Protein AF-L1N148-F1 (afdb_monomer)

Radius of gyration: 23.85 Å; Cα contacts (8 Å, |Δi|>4): 190; chains: 1; bounding box: 54×48×72 Å

Organism: NCBI:txid1127699

pLDDT: mean 77.52, std 17.49, range [38.34, 97.75]

Structure (mmCIF, N/CA/C/O backbone):
data_AF-L1N148-F1
#
_entry.id   AF-L1N148-F1
#
loop_
_atom_site.group_PDB
_atom_site.id
_atom_site.type_symbol
_atom_site.label_atom_id
_atom_site.label_alt_id
_atom_site.label_comp_id
_atom_site.label_asym_id
_atom_site.label_entity_id
_atom_site.label_seq_id
_atom_site.pdbx_PDB_ins_code
_atom_site.Cartn_x
_atom_site.Cartn_y
_atom_site.Cartn_z
_atom_site.occupancy
_atom_site.B_iso_or_equiv
_atom_site.auth_seq_id
_atom_site.auth_comp_id
_atom_site.auth_asym_id
_atom_site.auth_atom_id
_atom_site.pdbx_PDB_model_num
ATOM 1 N N . MET A 1 1 ? -39.267 31.831 53.109 1.00 49.22 1 MET A N 1
ATOM 2 C CA . MET A 1 1 ? -38.620 30.509 52.915 1.00 49.22 1 MET A CA 1
ATOM 3 C C . MET A 1 1 ? -39.202 29.794 51.688 1.00 49.22 1 MET A C 1
ATOM 5 O O . MET A 1 1 ? -40.133 29.022 51.845 1.00 49.22 1 MET A O 1
ATOM 9 N N . LYS A 1 2 ? -38.727 30.066 50.460 1.00 51.59 2 LYS A N 1
ATOM 10 C CA . LYS A 1 2 ? -39.257 29.425 49.226 1.00 51.59 2 LYS A CA 1
ATOM 11 C C . LYS A 1 2 ? -38.223 29.267 48.087 1.00 51.59 2 LYS A C 1
ATOM 13 O O . LYS A 1 2 ? -38.599 29.163 46.934 1.00 51.59 2 LYS A O 1
ATOM 18 N N . GLN A 1 3 ? -36.923 29.211 48.394 1.00 52.62 3 GLN A N 1
ATOM 19 C CA . GLN A 1 3 ? -35.861 29.074 47.373 1.00 52.62 3 GLN A CA 1
ATOM 20 C C . GLN A 1 3 ? -35.010 27.797 47.489 1.00 52.62 3 GLN A C 1
ATOM 22 O O . GLN A 1 3 ? -34.058 27.627 46.743 1.00 52.62 3 GLN A O 1
ATOM 27 N N . LYS A 1 4 ? -35.348 26.864 48.390 1.00 52.19 4 LYS A N 1
ATOM 28 C CA . LYS A 1 4 ? -34.520 25.664 48.632 1.00 52.19 4 LYS A CA 1
ATOM 29 C C . LYS A 1 4 ? -34.970 24.395 47.894 1.00 52.19 4 LYS A C 1
ATOM 31 O O . LYS A 1 4 ? -34.278 23.392 47.967 1.00 52.19 4 LYS A O 1
ATOM 36 N N . ARG A 1 5 ? -36.112 24.411 47.190 1.00 54.69 5 ARG A N 1
ATOM 37 C CA . ARG A 1 5 ? -36.651 23.211 46.509 1.00 54.69 5 ARG A CA 1
ATOM 38 C C . ARG A 1 5 ? -36.221 23.057 45.049 1.00 54.69 5 ARG A C 1
ATOM 40 O O . ARG A 1 5 ? -36.287 21.949 44.538 1.00 54.69 5 ARG A O 1
ATOM 47 N N . LEU A 1 6 ? -35.760 24.125 44.393 1.00 53.38 6 LEU A N 1
ATOM 48 C CA . LEU A 1 6 ? -35.410 24.064 42.969 1.00 53.38 6 LEU A CA 1
ATOM 49 C C . LEU A 1 6 ? -34.036 23.418 42.716 1.00 53.38 6 LEU A C 1
ATOM 51 O O . LEU A 1 6 ? -33.826 22.817 41.671 1.00 53.38 6 LEU A O 1
ATOM 55 N N . LEU A 1 7 ? -33.115 23.501 43.684 1.00 52.53 7 LEU A N 1
ATOM 56 C CA . LEU A 1 7 ? -31.744 23.006 43.517 1.00 52.53 7 LEU A CA 1
ATOM 57 C C . LEU A 1 7 ? -31.640 21.469 43.533 1.00 52.53 7 LEU A C 1
ATOM 59 O O . LEU A 1 7 ? -30.667 20.920 43.034 1.00 52.53 7 LEU A O 1
ATOM 63 N N . LEU A 1 8 ? -32.636 20.771 44.094 1.00 53.72 8 LEU A N 1
ATOM 64 C CA . LEU A 1 8 ? -32.598 19.311 44.261 1.00 53.72 8 LEU A CA 1
ATOM 65 C C . LEU A 1 8 ? -33.040 18.533 43.007 1.00 53.72 8 LEU A C 1
ATOM 67 O O . LEU A 1 8 ? -32.783 17.339 42.910 1.00 53.72 8 LEU A O 1
ATOM 71 N N . LEU A 1 9 ? -33.690 19.198 42.046 1.00 54.59 9 LEU A N 1
ATOM 72 C CA . LEU A 1 9 ? -34.217 18.579 40.820 1.00 54.59 9 LEU A CA 1
ATOM 73 C C . LEU A 1 9 ? -33.212 18.544 39.658 1.00 54.59 9 LEU A C 1
ATOM 75 O O . LEU A 1 9 ? -33.472 17.891 38.654 1.00 54.59 9 LEU A O 1
ATOM 79 N N . LEU A 1 10 ? -32.061 19.210 39.792 1.00 54.84 10 LEU A N 1
ATOM 80 C CA . LEU A 1 10 ? -31.015 19.242 38.759 1.00 54.84 10 LEU A CA 1
ATOM 81 C C . LEU A 1 10 ? -29.956 18.141 38.930 1.00 54.84 10 LEU A C 1
ATOM 83 O O . LEU A 1 10 ? -29.206 17.860 37.999 1.00 54.84 10 LEU A O 1
ATOM 87 N N . LEU A 1 11 ? -29.914 17.483 40.093 1.00 54.97 11 LEU A N 1
ATOM 88 C CA . LEU A 1 11 ? -28.930 16.443 40.398 1.00 54.97 11 LEU A CA 1
ATOM 89 C C . LEU A 1 11 ? -29.060 15.152 39.553 1.00 54.97 11 LEU A C 1
ATOM 91 O O . LEU A 1 11 ? -28.022 14.611 39.176 1.00 54.97 11 LEU A O 1
ATOM 95 N N . PRO A 1 12 ? -30.262 14.648 39.188 1.00 56.06 12 PRO A N 1
ATOM 96 C CA . PRO A 1 12 ? -30.358 13.419 38.397 1.00 56.06 12 PRO A CA 1
ATOM 97 C C . PRO A 1 12 ? -30.080 13.635 36.901 1.00 56.06 12 PRO A C 1
ATOM 99 O O . PRO A 1 12 ? -29.850 12.663 36.187 1.00 56.06 12 PRO A O 1
ATOM 102 N N . LEU A 1 13 ? -30.057 14.883 36.413 1.00 55.78 13 LEU A N 1
ATOM 103 C CA . LEU A 1 13 ? -29.812 15.172 34.995 1.00 55.78 13 LEU A CA 1
ATOM 104 C C . LEU A 1 13 ? -28.322 15.066 34.622 1.00 55.78 13 LEU A C 1
ATOM 106 O O . LEU A 1 13 ? -27.992 14.749 33.484 1.00 55.78 13 LEU A O 1
ATOM 110 N N . PHE A 1 14 ? -27.418 15.270 35.587 1.00 53.72 14 PHE A N 1
ATOM 111 C CA . PHE A 1 14 ? -25.969 15.182 35.365 1.00 53.72 14 PHE A CA 1
ATOM 112 C C . PHE A 1 14 ? -25.445 13.740 35.269 1.00 53.72 14 PHE A C 1
ATOM 114 O O . PHE A 1 14 ? -24.383 13.510 34.697 1.00 53.72 14 PHE A O 1
ATOM 121 N N . LEU A 1 15 ? -26.197 12.757 35.777 1.00 55.44 15 LEU A N 1
ATOM 122 C CA . LEU A 1 15 ? -25.816 11.340 35.724 1.00 55.44 15 LEU A CA 1
ATOM 123 C C . LEU A 1 15 ? -26.075 10.691 34.354 1.00 55.44 15 LEU A C 1
ATOM 125 O O . LEU A 1 15 ? -25.542 9.619 34.083 1.00 55.44 15 LEU A O 1
ATOM 129 N N . LEU A 1 16 ? -26.837 11.342 33.468 1.00 54.16 16 LEU A N 1
ATOM 130 C CA . LEU A 1 16 ? -27.127 10.825 32.124 1.00 54.16 16 LEU A CA 1
ATOM 131 C C . LEU A 1 16 ? -25.980 11.032 31.120 1.00 54.16 16 LEU A C 1
ATOM 133 O O . LEU A 1 16 ? -26.004 10.437 30.047 1.00 54.16 16 LEU A O 1
ATOM 137 N N . PHE A 1 17 ? -24.952 11.813 31.466 1.00 54.75 17 PHE A N 1
ATOM 138 C CA . PHE A 1 17 ? -23.815 12.091 30.577 1.00 54.75 17 PHE A CA 1
ATOM 139 C C . PHE A 1 17 ? -22.585 11.201 30.824 1.00 54.75 17 PHE A C 1
ATOM 141 O O . PHE A 1 17 ? -21.589 11.333 30.121 1.00 54.75 17 PHE A O 1
ATOM 148 N N . VAL A 1 18 ? -22.636 10.255 31.772 1.00 53.66 18 VAL A N 1
ATOM 149 C CA . VAL A 1 18 ? -21.488 9.384 32.122 1.00 53.66 18 VAL A CA 1
ATOM 150 C C . VAL A 1 18 ? -21.514 8.046 31.363 1.00 53.66 18 VAL A C 1
ATOM 152 O O . VAL A 1 18 ? -21.143 7.005 31.896 1.00 53.66 18 VAL A O 1
ATOM 155 N N . SER A 1 19 ? -21.985 8.035 30.114 1.00 53.97 19 SER A N 1
ATOM 156 C CA . SER A 1 19 ? -21.994 6.812 29.291 1.00 53.97 19 SER A CA 1
ATOM 157 C C . SER A 1 19 ? -21.560 7.006 27.841 1.00 53.97 19 SER A C 1
ATOM 159 O O . SER A 1 19 ? -21.807 6.142 27.002 1.00 53.97 19 SER A O 1
ATOM 161 N N . THR A 1 20 ? -20.814 8.068 27.529 1.00 53.59 20 THR A N 1
ATOM 162 C CA . THR A 1 20 ? -19.929 7.995 26.363 1.00 53.59 20 THR A CA 1
ATOM 163 C C . THR A 1 20 ? -18.760 7.109 26.767 1.00 53.59 20 THR A C 1
ATOM 165 O O . THR A 1 20 ? -17.774 7.574 27.344 1.00 53.59 20 THR A O 1
ATOM 168 N N . GLY A 1 21 ? -18.920 5.799 26.556 1.00 48.06 21 GLY A N 1
ATOM 169 C CA . GLY A 1 21 ? -17.809 4.864 26.604 1.00 48.06 21 GLY A CA 1
ATOM 170 C C . GLY A 1 21 ? -16.671 5.478 25.805 1.00 48.06 21 GLY A C 1
ATOM 171 O O . GLY A 1 21 ? -16.887 5.933 24.685 1.00 48.06 21 GLY A O 1
ATOM 172 N N . CYS A 1 22 ? -15.502 5.581 26.434 1.00 51.38 22 CYS A N 1
ATOM 173 C CA . CYS A 1 22 ? -14.282 6.001 25.775 1.00 51.38 22 CYS A CA 1
ATOM 174 C C . CYS A 1 22 ? -14.056 4.996 24.648 1.00 51.38 22 CYS A C 1
ATOM 176 O O . CYS A 1 22 ? -13.565 3.886 24.874 1.00 51.38 22 CYS A O 1
ATOM 178 N N . GLU A 1 23 ? -14.543 5.330 23.458 1.00 54.81 23 GLU A N 1
ATOM 179 C CA . GLU A 1 23 ? -14.206 4.622 22.251 1.00 54.81 23 GLU A CA 1
ATOM 180 C C . GLU A 1 23 ? -12.723 4.890 22.105 1.00 54.81 23 GLU A C 1
ATOM 182 O O . GLU A 1 23 ? -12.321 5.985 21.734 1.00 54.81 23 GLU A O 1
ATOM 187 N N . LYS A 1 24 ? -11.906 3.942 22.580 1.00 52.91 24 LYS A N 1
ATOM 188 C CA . LYS A 1 24 ? -10.460 4.034 22.446 1.00 52.91 24 LYS A CA 1
ATOM 189 C C . LYS A 1 24 ? -10.218 4.237 20.963 1.00 52.91 24 LYS A C 1
ATOM 191 O O . LYS A 1 24 ? -10.457 3.320 20.173 1.00 52.91 24 LYS A O 1
ATOM 196 N N . ASP A 1 25 ? -9.840 5.456 20.603 1.00 53.53 25 ASP A N 1
ATOM 197 C CA . ASP A 1 25 ? -9.369 5.791 19.278 1.00 53.53 25 ASP A CA 1
ATOM 198 C C . ASP A 1 25 ? -8.185 4.869 19.035 1.00 53.53 25 ASP A C 1
ATOM 200 O O . ASP A 1 25 ? -7.106 5.044 19.598 1.00 53.53 25 ASP A O 1
ATOM 204 N N . VAL A 1 26 ? -8.436 3.788 18.297 1.00 54.28 26 VAL A N 1
ATOM 205 C CA . VAL A 1 26 ? -7.399 2.840 17.919 1.00 54.28 26 VAL A CA 1
ATOM 206 C C . VAL A 1 26 ? -6.449 3.648 17.066 1.00 54.28 26 VAL A C 1
ATOM 208 O O . VAL A 1 26 ? -6.801 4.053 15.955 1.00 54.28 26 VAL A O 1
ATOM 211 N N . HIS A 1 27 ? -5.274 3.944 17.613 1.00 58.28 27 HIS A N 1
ATOM 212 C CA . HIS A 1 27 ? -4.272 4.662 16.857 1.00 58.28 27 HIS A CA 1
ATOM 213 C C . HIS A 1 27 ? -3.998 3.872 15.568 1.00 58.28 27 HIS A C 1
ATOM 215 O O . HIS A 1 27 ? -3.860 2.647 15.626 1.00 58.28 27 HIS A O 1
ATOM 221 N N . PRO A 1 28 ? -3.895 4.530 14.399 1.00 57.31 28 PRO A N 1
ATOM 222 C CA . PRO A 1 28 ? -3.624 3.855 13.124 1.00 57.31 28 PRO A CA 1
ATOM 223 C C . PRO A 1 28 ? -2.405 2.918 13.180 1.00 57.31 28 PRO A C 1
ATOM 225 O O . PRO A 1 28 ? -2.344 1.911 12.478 1.00 57.31 28 PRO A O 1
ATOM 228 N N . THR A 1 29 ? -1.466 3.211 14.083 1.00 62.09 29 THR A N 1
ATOM 229 C CA . THR A 1 29 ? -0.257 2.434 14.367 1.00 62.09 29 THR A CA 1
ATOM 230 C C . THR A 1 29 ? -0.498 1.086 15.058 1.00 62.09 29 THR A C 1
ATOM 232 O O . THR A 1 29 ? 0.429 0.275 15.090 1.00 62.09 29 THR A O 1
ATOM 235 N N . GLU A 1 30 ? -1.693 0.809 15.583 1.00 76.81 30 GLU A N 1
ATOM 236 C CA . GLU A 1 30 ? -2.067 -0.482 16.185 1.00 76.81 30 GLU A CA 1
ATOM 237 C C . GLU A 1 30 ? -2.700 -1.456 15.178 1.00 76.81 30 GLU A C 1
ATOM 239 O O . GLU A 1 30 ? -2.857 -2.638 15.483 1.00 76.81 30 GLU A O 1
ATOM 244 N N . ILE A 1 31 ? -3.048 -0.994 13.971 1.00 87.75 31 ILE A N 1
ATOM 245 C CA . ILE A 1 31 ? -3.697 -1.830 12.957 1.00 87.75 31 ILE A CA 1
ATOM 246 C C . ILE A 1 31 ? -2.638 -2.578 12.143 1.00 87.75 31 ILE A C 1
ATOM 248 O O . ILE A 1 31 ? -1.759 -1.980 11.517 1.00 87.75 31 ILE A O 1
ATOM 252 N N . HIS A 1 32 ? -2.756 -3.903 12.116 1.00 93.19 32 HIS A N 1
ATOM 253 C CA . HIS A 1 32 ? -1.921 -4.790 11.316 1.00 93.19 32 HIS A CA 1
ATOM 254 C C . HIS A 1 32 ? -2.658 -5.183 10.045 1.00 93.19 32 HIS A C 1
ATOM 256 O O . HIS A 1 32 ? -3.811 -5.615 10.091 1.00 93.19 32 HIS A O 1
ATOM 262 N N . TYR A 1 3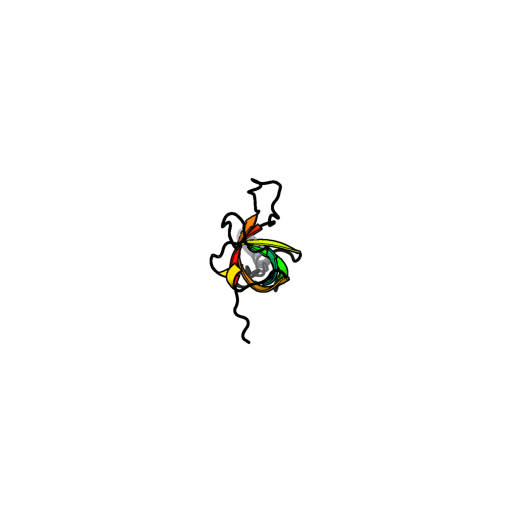3 ? -1.961 -5.076 8.923 1.00 95.12 33 TYR A N 1
ATOM 263 C CA . TYR A 1 33 ? -2.466 -5.438 7.611 1.00 95.12 33 TYR A CA 1
ATOM 264 C C . TYR A 1 33 ? -1.688 -6.621 7.052 1.00 95.12 33 TYR A C 1
ATOM 266 O O . TYR A 1 33 ? -0.489 -6.781 7.295 1.00 95.12 33 TYR A O 1
ATOM 274 N N . THR A 1 34 ? -2.389 -7.426 6.264 1.00 97.06 34 THR A N 1
ATOM 275 C CA . THR A 1 34 ? -1.794 -8.388 5.340 1.00 97.06 34 THR A CA 1
ATOM 276 C C . THR A 1 34 ? -2.154 -7.950 3.933 1.00 97.06 34 THR A C 1
ATOM 278 O O . THR A 1 34 ? -3.303 -7.594 3.662 1.00 97.06 34 THR A O 1
ATOM 281 N N . GLY A 1 35 ? -1.196 -7.970 3.019 1.00 97.00 35 GLY A N 1
ATOM 282 C CA . GLY A 1 35 ? -1.434 -7.553 1.645 1.00 97.00 35 GLY A CA 1
ATOM 283 C C . GLY A 1 35 ? -0.620 -8.336 0.643 1.00 97.00 35 GLY A C 1
ATOM 284 O O . GLY A 1 35 ? 0.361 -8.991 0.993 1.00 97.00 35 GLY A O 1
ATOM 285 N N . LYS A 1 36 ? -1.056 -8.253 -0.609 1.00 97.38 36 LYS A N 1
ATOM 286 C CA . LYS A 1 36 ? -0.449 -8.924 -1.751 1.00 97.38 36 LYS A CA 1
ATOM 287 C C . LYS A 1 36 ? 0.140 -7.888 -2.697 1.00 97.38 36 LYS A C 1
ATOM 289 O O . LYS A 1 36 ? -0.539 -6.940 -3.081 1.00 97.38 36 LYS A O 1
ATOM 294 N N . ILE A 1 37 ? 1.396 -8.075 -3.091 1.00 95.25 37 ILE A N 1
ATOM 295 C CA . ILE A 1 37 ? 2.059 -7.189 -4.056 1.00 95.25 37 ILE A CA 1
ATOM 296 C C . ILE A 1 37 ? 1.390 -7.352 -5.421 1.00 95.25 37 ILE A C 1
ATOM 298 O O . ILE A 1 37 ? 1.426 -8.444 -5.992 1.00 95.25 37 ILE A O 1
ATOM 302 N N . LEU A 1 38 ? 0.834 -6.271 -5.960 1.00 93.50 38 LEU A N 1
ATOM 303 C CA . LEU A 1 38 ? 0.283 -6.227 -7.315 1.00 93.50 38 LEU A CA 1
ATOM 304 C C . LEU A 1 38 ? 1.290 -5.668 -8.318 1.00 93.50 38 LEU A C 1
ATOM 306 O O . LEU A 1 38 ? 1.385 -6.161 -9.440 1.00 93.50 38 LEU A O 1
ATOM 310 N N . TYR A 1 39 ? 2.075 -4.674 -7.904 1.00 91.00 39 TYR A N 1
ATOM 311 C CA . TYR A 1 39 ? 3.041 -4.009 -8.770 1.00 91.00 39 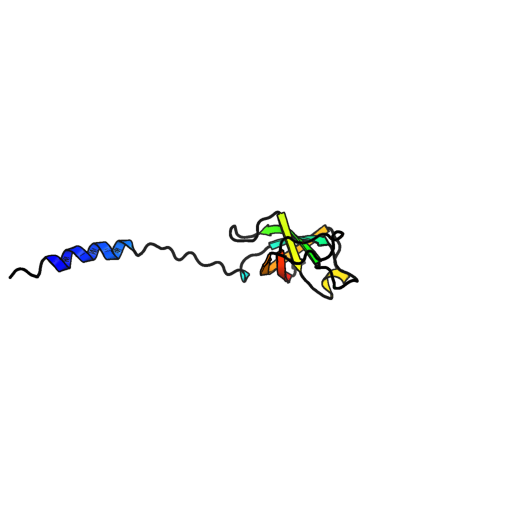TYR A CA 1
ATOM 312 C C . TYR A 1 39 ? 4.288 -3.584 -7.992 1.00 91.00 39 TYR A C 1
ATOM 314 O O . TYR A 1 39 ? 4.204 -3.197 -6.825 1.00 91.00 39 TYR A O 1
ATOM 322 N N . LEU A 1 40 ? 5.444 -3.647 -8.654 1.00 89.88 40 LEU A N 1
ATOM 323 C CA . LEU A 1 40 ? 6.732 -3.208 -8.123 1.00 89.88 40 LEU A CA 1
ATOM 324 C C . LEU A 1 40 ? 7.351 -2.193 -9.077 1.00 89.88 40 LEU A C 1
ATOM 326 O O . LEU A 1 40 ? 7.644 -2.540 -10.225 1.00 89.88 40 LEU A O 1
ATOM 330 N N . ASP A 1 41 ? 7.607 -0.979 -8.596 1.00 85.38 41 ASP A N 1
ATOM 331 C CA . ASP A 1 41 ? 8.405 -0.023 -9.357 1.00 85.38 41 ASP A CA 1
ATOM 332 C C . ASP A 1 41 ? 9.889 -0.335 -9.157 1.00 85.38 41 ASP A C 1
ATOM 334 O O . ASP A 1 41 ? 10.475 -0.028 -8.123 1.00 85.38 41 ASP A O 1
ATOM 338 N N . ARG A 1 42 ? 10.490 -1.001 -10.145 1.00 75.81 42 ARG A N 1
ATOM 339 C CA . ARG A 1 42 ? 11.907 -1.400 -10.114 1.00 75.81 42 ARG A CA 1
ATOM 340 C C . ARG A 1 42 ? 12.846 -0.404 -10.785 1.00 75.81 42 ARG A C 1
ATOM 342 O O . ARG A 1 42 ? 14.055 -0.569 -10.665 1.00 75.81 42 ARG A O 1
ATOM 349 N N . LYS A 1 43 ? 12.333 0.504 -11.619 1.00 64.38 43 LYS A N 1
ATOM 350 C CA . LYS A 1 43 ? 13.175 1.197 -12.614 1.00 64.38 43 LYS A CA 1
ATOM 351 C C . LYS A 1 43 ? 12.775 2.631 -12.907 1.00 64.38 43 LYS A C 1
ATOM 353 O O . LYS A 1 43 ? 13.604 3.360 -13.440 1.00 64.38 43 LYS A O 1
ATOM 358 N N . ASP A 1 44 ? 11.545 3.031 -12.607 1.00 61.38 44 ASP A N 1
ATOM 359 C CA . ASP A 1 44 ? 11.050 4.322 -13.065 1.00 61.38 44 ASP A CA 1
ATOM 360 C C . ASP A 1 44 ? 11.023 5.380 -11.966 1.00 61.38 44 ASP A C 1
ATOM 362 O O . ASP A 1 44 ? 11.016 6.557 -12.315 1.00 61.38 44 ASP A O 1
ATOM 366 N N . PHE A 1 45 ? 10.977 4.999 -10.679 1.00 62.03 45 PHE A N 1
ATOM 367 C CA . PHE A 1 45 ? 10.742 5.879 -9.512 1.00 62.03 45 PHE A CA 1
ATOM 368 C C . PHE A 1 45 ? 9.567 6.862 -9.680 1.00 62.03 45 PHE A C 1
ATOM 370 O O . PHE A 1 45 ? 9.401 7.808 -8.912 1.00 62.03 45 PHE A O 1
ATOM 377 N N . AR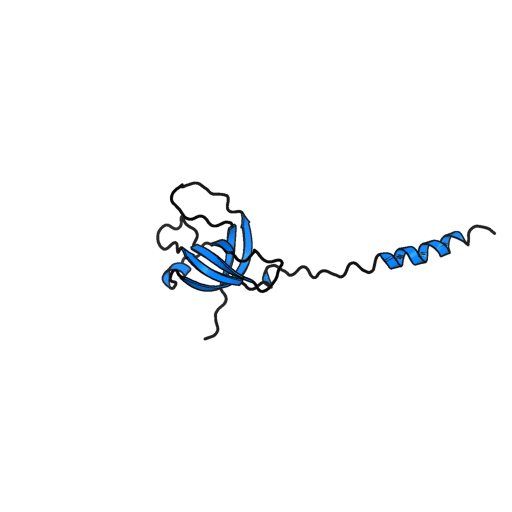G A 1 46 ? 8.757 6.643 -10.714 1.00 61.88 46 ARG A N 1
ATOM 378 C CA . ARG A 1 46 ? 7.596 7.431 -11.122 1.00 61.88 46 ARG A CA 1
ATOM 379 C C . ARG A 1 46 ? 6.314 6.685 -10.782 1.00 61.88 46 ARG A C 1
ATOM 381 O O . ARG A 1 46 ? 5.235 7.241 -10.956 1.00 61.88 46 ARG A O 1
ATOM 388 N N . CYS A 1 47 ? 6.421 5.427 -10.359 1.00 66.25 47 CYS A N 1
ATOM 389 C CA . CYS A 1 47 ? 5.303 4.580 -9.998 1.00 66.25 47 CYS A CA 1
ATOM 390 C C . CYS A 1 47 ? 5.413 4.215 -8.516 1.00 66.25 47 CYS A C 1
ATOM 392 O O . CYS A 1 47 ? 6.489 3.994 -7.968 1.00 66.25 47 CYS A O 1
ATOM 394 N N . HIS A 1 48 ? 4.271 4.128 -7.851 1.00 83.19 48 HIS A N 1
ATOM 395 C CA . HIS A 1 48 ? 4.224 3.543 -6.523 1.00 83.19 48 HIS A CA 1
ATOM 396 C C . HIS A 1 48 ? 4.395 2.023 -6.640 1.00 83.19 48 HIS A C 1
ATOM 398 O O . HIS A 1 48 ? 3.915 1.418 -7.600 1.00 83.19 48 HIS A O 1
ATOM 404 N N . ASN A 1 49 ? 5.020 1.382 -5.653 1.00 90.69 49 ASN A N 1
ATOM 405 C CA . ASN A 1 49 ? 4.773 -0.039 -5.420 1.00 90.69 49 ASN A CA 1
ATOM 406 C C . ASN A 1 49 ? 3.312 -0.180 -4.984 1.00 90.69 49 ASN A C 1
ATOM 408 O O . ASN A 1 49 ? 2.865 0.605 -4.148 1.00 90.69 49 ASN A O 1
ATOM 412 N N . ILE A 1 50 ? 2.577 -1.150 -5.529 1.00 93.50 50 ILE A N 1
ATOM 413 C CA . ILE A 1 50 ? 1.140 -1.297 -5.259 1.00 93.50 50 ILE A CA 1
ATOM 414 C C . ILE A 1 50 ? 0.882 -2.604 -4.532 1.00 93.50 50 ILE A C 1
ATOM 416 O O . ILE A 1 50 ? 1.318 -3.674 -4.971 1.00 93.50 50 ILE A O 1
ATOM 420 N N . ILE A 1 51 ? 0.141 -2.505 -3.433 1.00 95.69 51 ILE A N 1
ATOM 421 C CA . ILE A 1 51 ? -0.317 -3.633 -2.627 1.00 95.69 51 ILE A CA 1
ATOM 422 C C . ILE A 1 51 ? -1.841 -3.606 -2.586 1.00 95.69 51 ILE A C 1
ATOM 424 O O . ILE A 1 51 ? -2.434 -2.552 -2.379 1.00 95.69 51 ILE A O 1
ATOM 428 N N . GLU A 1 52 ? -2.463 -4.770 -2.721 1.00 97.12 52 GLU A N 1
ATOM 429 C CA . GLU A 1 52 ? -3.861 -4.988 -2.351 1.00 97.12 52 GLU A CA 1
ATOM 430 C C . GLU A 1 52 ? -3.943 -5.438 -0.894 1.00 97.12 52 GLU A C 1
ATOM 432 O O . GLU A 1 52 ? -3.244 -6.372 -0.483 1.00 97.12 52 GLU A O 1
ATOM 437 N N . ILE A 1 53 ? -4.802 -4.796 -0.107 1.00 97.44 53 ILE A N 1
ATOM 438 C CA . ILE A 1 53 ? -5.090 -5.216 1.262 1.00 97.44 53 ILE A CA 1
ATOM 439 C C . ILE A 1 53 ? -5.924 -6.497 1.207 1.00 97.44 53 ILE A C 1
ATOM 441 O O . ILE A 1 53 ? -7.046 -6.501 0.717 1.00 97.44 53 ILE A O 1
ATOM 445 N N . THR A 1 54 ? -5.392 -7.581 1.766 1.00 97.75 54 THR A N 1
ATOM 446 C CA . THR A 1 54 ? -6.055 -8.900 1.816 1.00 97.75 54 THR A CA 1
ATOM 447 C C . THR A 1 54 ? -6.570 -9.251 3.211 1.00 97.75 54 THR A C 1
ATOM 449 O O . THR A 1 54 ? -7.391 -10.151 3.362 1.00 97.75 54 THR A O 1
ATOM 452 N N . GLY A 1 55 ? -6.130 -8.523 4.240 1.00 96.31 55 GLY A N 1
ATOM 453 C CA . GLY A 1 55 ? -6.622 -8.666 5.605 1.00 96.31 55 GLY A CA 1
ATOM 454 C C . GLY A 1 55 ? -6.227 -7.483 6.481 1.00 96.31 55 GLY A C 1
ATOM 455 O O . GLY A 1 55 ? -5.194 -6.852 6.253 1.00 96.31 55 GLY A O 1
ATOM 456 N N . ALA A 1 56 ? -7.036 -7.208 7.501 1.00 94.31 56 ALA A N 1
ATOM 457 C CA . ALA A 1 56 ? -6.781 -6.183 8.506 1.00 94.31 56 ALA A CA 1
ATOM 458 C C . ALA A 1 56 ? -7.250 -6.661 9.887 1.00 94.31 56 ALA A C 1
ATOM 460 O O . ALA A 1 56 ? -8.261 -7.355 9.998 1.00 94.31 56 ALA A O 1
ATOM 461 N N . SER A 1 57 ? -6.527 -6.289 10.945 1.00 91.00 57 SER A N 1
ATOM 462 C CA . SER A 1 57 ? -6.844 -6.707 12.320 1.00 91.00 57 SER A CA 1
ATOM 463 C C . SER A 1 57 ? -8.021 -5.953 12.95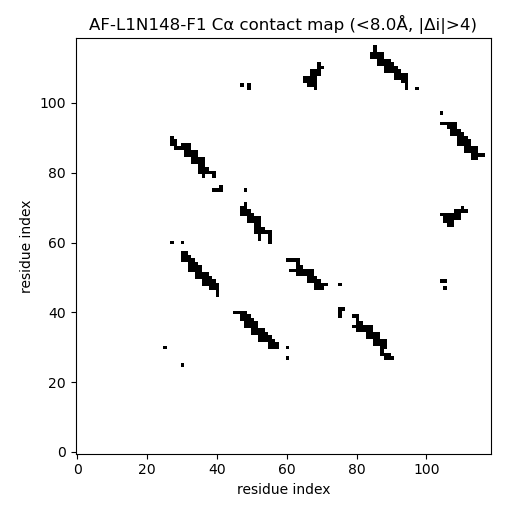8 1.00 91.00 57 SER A C 1
ATOM 465 O O . SER A 1 57 ? -8.474 -6.333 14.037 1.00 91.00 57 SER A O 1
ATOM 467 N N . ASN A 1 58 ? -8.529 -4.889 12.325 1.00 85.25 58 ASN A N 1
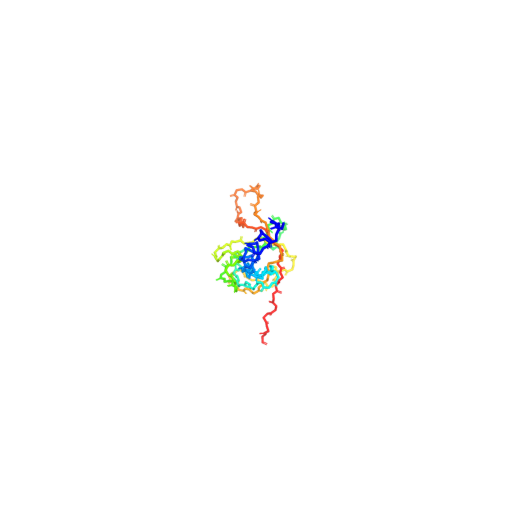ATOM 468 C CA . ASN A 1 58 ? -9.569 -4.018 12.879 1.00 85.25 58 ASN A CA 1
ATOM 469 C C . ASN A 1 58 ? -10.571 -3.577 11.798 1.00 85.25 58 ASN A C 1
ATOM 471 O O . ASN A 1 58 ? -10.184 -3.361 10.662 1.00 85.25 58 ASN A O 1
ATOM 475 N N . LYS A 1 59 ? -11.848 -3.382 12.155 1.00 77.44 59 LYS A N 1
ATOM 476 C CA . LYS A 1 59 ? -12.910 -2.900 11.247 1.00 77.44 59 LYS A CA 1
ATOM 477 C C . LYS A 1 59 ? -12.829 -1.408 10.894 1.00 77.44 59 LYS A C 1
ATOM 479 O O . LYS A 1 59 ? -13.449 -0.999 9.923 1.00 77.44 59 LYS A O 1
ATOM 484 N N . LYS A 1 60 ? -12.103 -0.599 11.674 1.00 79.81 60 LYS A N 1
ATOM 485 C CA . LYS A 1 60 ? -11.838 0.827 11.393 1.00 79.81 60 LYS A CA 1
ATOM 486 C C . LYS A 1 60 ? -10.679 1.038 10.404 1.00 79.81 60 LYS A C 1
ATOM 488 O O . LYS A 1 60 ? -10.277 2.171 10.163 1.00 79.81 60 LYS A O 1
ATOM 493 N N . SER A 1 61 ? -10.096 -0.044 9.893 1.00 84.00 61 SER A N 1
ATOM 494 C CA . SER A 1 61 ? -9.002 -0.015 8.929 1.00 84.00 61 SER A CA 1
ATOM 495 C C . SER A 1 61 ? -9.469 0.431 7.542 1.00 84.00 61 SER A C 1
ATOM 497 O O . SER A 1 61 ? -10.668 0.451 7.260 1.00 84.00 61 SER A O 1
ATOM 499 N N . LEU A 1 62 ? -8.520 0.678 6.631 1.00 92.12 62 LEU A N 1
ATOM 500 C CA . LEU A 1 62 ? -8.844 0.622 5.203 1.00 92.12 62 LEU A CA 1
ATOM 501 C C . LEU A 1 62 ? -9.459 -0.750 4.866 1.00 92.12 62 LEU A C 1
ATOM 503 O O . LEU A 1 62 ? -9.039 -1.760 5.452 1.00 92.12 62 LEU A O 1
ATOM 507 N N . PRO A 1 63 ? -10.466 -0.801 3.979 1.00 93.31 63 PRO A N 1
ATOM 508 C CA . PRO A 1 63 ? -11.192 -2.029 3.710 1.00 93.31 63 PRO A CA 1
ATOM 509 C C . PRO A 1 63 ? -10.315 -3.045 2.970 1.00 93.31 63 PRO A C 1
ATOM 511 O O . PRO A 1 63 ? -9.409 -2.707 2.209 1.00 93.31 63 PRO A O 1
ATOM 514 N N . VAL A 1 64 ? -10.605 -4.327 3.193 1.00 95.50 64 VAL A N 1
ATOM 515 C CA . VAL A 1 64 ? -10.028 -5.414 2.393 1.00 95.50 64 VAL A CA 1
ATOM 516 C C . VAL A 1 64 ? -10.476 -5.250 0.939 1.00 95.50 64 VAL A C 1
ATOM 518 O O . VAL A 1 64 ? -11.644 -4.964 0.684 1.00 95.50 64 VAL A O 1
ATOM 521 N N . GLY A 1 65 ? -9.542 -5.425 0.005 1.00 96.06 65 GLY A N 1
ATOM 522 C CA . GLY A 1 65 ? -9.705 -5.150 -1.423 1.00 96.06 65 GLY A CA 1
ATOM 523 C C . GLY A 1 65 ? -9.161 -3.784 -1.851 1.00 96.06 65 GLY A C 1
ATOM 524 O O . GLY A 1 65 ? -8.861 -3.606 -3.029 1.00 96.06 65 GLY A O 1
ATOM 525 N N . SER A 1 66 ? -8.957 -2.842 -0.920 1.00 95.56 66 SER A N 1
ATOM 526 C CA . SER A 1 66 ? -8.355 -1.555 -1.274 1.00 95.56 66 SER A CA 1
ATOM 527 C C . SER A 1 66 ? -6.907 -1.697 -1.712 1.00 95.56 66 SER A C 1
ATOM 529 O O . SER A 1 66 ? -6.144 -2.513 -1.181 1.00 95.56 66 SER A O 1
ATOM 531 N N . THR A 1 67 ? -6.511 -0.842 -2.651 1.00 95.56 67 THR A N 1
ATOM 532 C CA . THR A 1 67 ? -5.135 -0.785 -3.147 1.00 95.56 67 THR A CA 1
ATOM 533 C C . THR A 1 67 ? -4.407 0.436 -2.608 1.00 95.56 67 THR A C 1
ATOM 535 O O . THR A 1 67 ? -4.920 1.555 -2.632 1.00 95.56 67 THR A O 1
ATOM 538 N N . ILE A 1 68 ? -3.184 0.225 -2.127 1.00 94.56 68 ILE A N 1
ATOM 539 C CA . ILE A 1 68 ? -2.318 1.299 -1.642 1.00 94.56 68 ILE A CA 1
ATOM 540 C C . ILE A 1 68 ? -1.030 1.353 -2.454 1.00 94.56 68 ILE A C 1
ATOM 542 O O . ILE A 1 68 ? -0.424 0.325 -2.764 1.00 94.56 68 ILE A O 1
ATOM 546 N N . GLY A 1 69 ? -0.615 2.568 -2.777 1.00 93.38 69 GLY A N 1
ATOM 547 C CA . GLY A 1 69 ? 0.667 2.893 -3.365 1.00 93.38 69 GLY A CA 1
ATOM 548 C C . GLY A 1 69 ? 1.630 3.384 -2.301 1.00 93.38 69 GLY A C 1
ATOM 549 O O . GLY A 1 69 ? 1.260 4.202 -1.466 1.00 93.38 69 GLY A O 1
ATOM 550 N N . PHE A 1 70 ? 2.876 2.935 -2.341 1.00 91.31 70 PHE A N 1
ATOM 551 C CA . PHE A 1 70 ? 3.928 3.455 -1.473 1.00 91.31 70 PHE A CA 1
ATOM 552 C C . PHE A 1 70 ? 5.272 3.470 -2.199 1.00 91.31 70 PHE A C 1
ATOM 554 O O . PHE A 1 70 ? 5.503 2.718 -3.151 1.00 91.31 70 PHE A O 1
ATOM 561 N N . TYR A 1 71 ? 6.173 4.325 -1.733 1.00 87.25 71 TYR A N 1
ATOM 562 C CA . TYR A 1 71 ? 7.521 4.436 -2.272 1.00 87.25 71 TYR A CA 1
ATOM 563 C C . TYR A 1 71 ? 8.535 3.778 -1.337 1.00 87.25 71 TYR A C 1
ATOM 565 O O . TYR A 1 71 ? 8.498 3.970 -0.122 1.00 87.25 71 TYR A O 1
ATOM 573 N N . SER A 1 72 ? 9.449 2.997 -1.904 1.00 84.81 72 SER A N 1
ATOM 574 C CA . SER A 1 72 ? 10.598 2.440 -1.192 1.00 84.81 72 SER A CA 1
ATOM 575 C C . SER A 1 72 ? 11.665 2.055 -2.209 1.00 84.81 72 SER A C 1
ATOM 577 O O . SER A 1 72 ? 11.366 1.300 -3.134 1.00 84.81 72 SER A O 1
ATOM 579 N N . LEU A 1 73 ? 12.877 2.590 -2.033 1.00 76.31 73 LEU A N 1
ATOM 580 C CA . LEU A 1 73 ? 13.996 2.423 -2.966 1.00 76.31 73 LEU A CA 1
ATOM 581 C C . LEU A 1 73 ? 14.372 0.947 -3.145 1.00 76.31 73 LEU A C 1
ATOM 583 O O . LEU A 1 73 ? 14.440 0.463 -4.269 1.00 76.31 73 LEU A O 1
ATOM 587 N N . ASP A 1 74 ? 14.490 0.214 -2.037 1.00 80.38 74 ASP A N 1
ATOM 588 C CA . ASP A 1 74 ? 15.076 -1.133 -2.050 1.00 80.38 74 ASP A CA 1
ATOM 589 C C . ASP A 1 74 ? 14.020 -2.245 -1.921 1.00 80.38 74 ASP A C 1
ATOM 591 O O . ASP A 1 74 ? 14.328 -3.439 -1.969 1.00 80.38 74 ASP A O 1
ATOM 595 N N . PHE A 1 75 ? 12.740 -1.888 -1.752 1.00 84.06 75 PHE A N 1
ATOM 596 C CA . PHE A 1 75 ? 11.677 -2.879 -1.556 1.00 84.06 75 PHE A CA 1
ATOM 597 C C . PHE A 1 75 ? 11.522 -3.799 -2.766 1.00 84.06 75 PHE A C 1
ATOM 599 O O . PHE A 1 75 ? 11.346 -5.009 -2.617 1.00 84.06 75 PHE A O 1
ATOM 606 N N . ALA A 1 76 ? 11.583 -3.234 -3.969 1.00 79.06 76 ALA A N 1
ATOM 607 C CA . ALA A 1 76 ? 11.319 -3.970 -5.195 1.00 79.06 76 ALA A CA 1
ATOM 608 C C . ALA A 1 76 ? 12.437 -4.960 -5.563 1.00 79.06 76 ALA A C 1
ATOM 610 O O . ALA A 1 76 ? 12.175 -5.925 -6.289 1.00 79.06 76 ALA A O 1
ATOM 611 N N . GLU A 1 77 ? 13.657 -4.761 -5.057 1.00 81.19 77 GLU A N 1
ATOM 612 C CA . GLU A 1 77 ? 14.820 -5.585 -5.401 1.00 81.19 77 GLU A CA 1
ATOM 613 C C . GLU A 1 77 ? 14.631 -7.039 -4.960 1.00 81.19 77 GLU A C 1
ATOM 615 O O . GLU A 1 77 ? 14.810 -7.964 -5.755 1.00 81.19 77 GLU A O 1
ATOM 620 N N . ASN A 1 78 ? 14.151 -7.232 -3.728 1.00 81.00 78 ASN A N 1
ATOM 621 C CA . ASN A 1 78 ? 14.072 -8.541 -3.072 1.00 81.00 78 ASN A CA 1
ATOM 622 C C . ASN A 1 78 ? 12.650 -9.114 -2.989 1.00 81.00 78 ASN A C 1
ATOM 624 O O . ASN A 1 78 ? 12.405 -10.093 -2.281 1.00 81.00 78 ASN A O 1
ATOM 628 N N . LYS A 1 79 ? 11.685 -8.505 -3.682 1.00 88.44 79 LYS A N 1
ATOM 629 C CA . LYS A 1 79 ? 10.276 -8.919 -3.657 1.00 88.44 79 LYS A CA 1
ATOM 630 C C . LYS A 1 79 ? 9.796 -9.340 -5.036 1.00 88.44 79 LYS A C 1
ATOM 632 O O . LYS A 1 79 ? 10.374 -8.967 -6.054 1.00 88.44 79 LYS A O 1
ATOM 637 N N . LYS A 1 80 ? 8.726 -10.131 -5.085 1.00 92.06 80 LYS A N 1
ATOM 638 C CA . LYS A 1 80 ? 8.055 -10.542 -6.324 1.00 92.06 80 LYS A CA 1
ATOM 639 C C . LYS A 1 80 ? 6.578 -10.173 -6.264 1.00 92.06 80 LYS A C 1
ATOM 641 O O . LYS A 1 80 ? 5.961 -10.217 -5.202 1.00 92.06 80 LYS A O 1
ATOM 646 N N . VAL A 1 81 ? 6.008 -9.841 -7.421 1.00 93.38 81 VAL A N 1
ATOM 647 C CA . VAL A 1 81 ? 4.554 -9.703 -7.568 1.00 93.38 81 VAL A CA 1
ATOM 648 C C . VAL A 1 81 ? 3.886 -10.999 -7.106 1.00 93.38 81 VAL A C 1
ATOM 650 O O . VAL A 1 81 ? 4.391 -12.094 -7.352 1.00 93.38 81 VAL A O 1
ATOM 653 N N . GLY A 1 82 ? 2.780 -10.863 -6.383 1.00 94.19 82 GLY A N 1
ATOM 654 C CA . GLY A 1 82 ? 2.063 -11.961 -5.752 1.00 94.19 82 GLY A CA 1
ATOM 655 C C . GLY A 1 82 ? 2.590 -12.374 -4.378 1.00 94.19 82 GLY A C 1
ATOM 656 O O . GLY A 1 82 ? 1.902 -13.136 -3.706 1.00 94.19 82 GLY A O 1
ATOM 657 N N . ASN A 1 83 ? 3.753 -11.882 -3.924 1.00 93.94 83 ASN A N 1
ATOM 658 C CA . ASN A 1 83 ? 4.184 -12.127 -2.547 1.00 93.94 83 ASN A CA 1
ATOM 659 C C . ASN A 1 83 ? 3.239 -11.457 -1.547 1.00 93.94 83 ASN A C 1
ATOM 661 O O . ASN A 1 83 ? 2.744 -10.352 -1.781 1.00 93.94 83 ASN A O 1
ATOM 665 N N . THR A 1 84 ? 3.049 -12.132 -0.417 1.00 94.62 84 THR A N 1
ATOM 666 C CA . THR A 1 84 ? 2.325 -11.607 0.737 1.00 94.62 84 THR A CA 1
ATOM 667 C C . THR A 1 84 ? 3.282 -10.870 1.665 1.00 94.62 84 THR A C 1
ATOM 669 O O . THR A 1 84 ? 4.444 -11.251 1.814 1.00 94.62 84 THR A O 1
ATOM 672 N N . LEU A 1 85 ? 2.793 -9.808 2.292 1.00 93.50 85 LEU A N 1
ATOM 673 C CA . LEU A 1 85 ? 3.517 -9.041 3.295 1.00 93.50 85 LEU A CA 1
ATOM 674 C C . LEU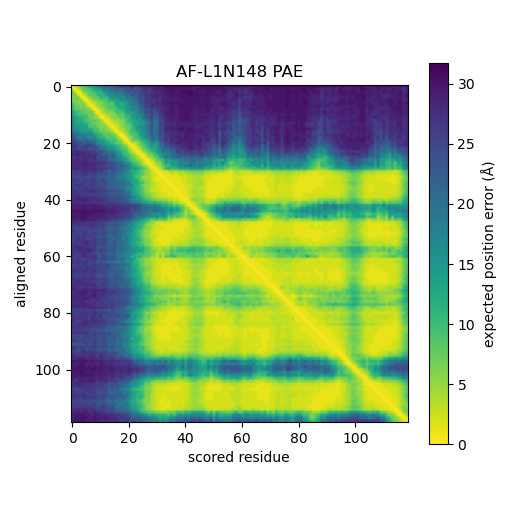 A 1 85 ? 2.598 -8.653 4.448 1.00 93.50 85 LEU A C 1
ATOM 676 O O . LEU A 1 85 ? 1.407 -8.402 4.262 1.00 93.50 85 LEU A O 1
ATOM 680 N N . HIS A 1 86 ? 3.205 -8.547 5.624 1.00 94.88 86 HIS A N 1
ATOM 681 C CA . HIS A 1 86 ? 2.592 -7.974 6.810 1.00 94.88 86 HIS A CA 1
ATOM 682 C C . HIS A 1 86 ? 3.139 -6.567 7.018 1.00 94.88 86 HIS A C 1
ATOM 684 O O . HIS A 1 86 ? 4.347 -6.337 6.917 1.00 94.88 86 HIS A O 1
ATOM 690 N N . PHE A 1 87 ? 2.259 -5.609 7.273 1.00 93.88 87 PHE A N 1
ATOM 691 C CA . PHE A 1 87 ? 2.647 -4.208 7.382 1.00 93.88 87 PHE A CA 1
ATOM 692 C C . PHE A 1 87 ? 1.676 -3.418 8.256 1.00 93.88 87 PHE A C 1
ATOM 694 O O . PHE A 1 87 ? 0.608 -3.898 8.642 1.00 93.88 87 PHE A O 1
ATOM 701 N N . ARG A 1 88 ? 2.062 -2.185 8.570 1.00 93.31 88 ARG A N 1
ATOM 702 C CA . ARG A 1 88 ? 1.200 -1.160 9.160 1.00 93.31 88 ARG A CA 1
ATOM 703 C C . ARG A 1 88 ? 1.130 0.035 8.231 1.00 93.31 88 ARG A C 1
ATOM 705 O O . ARG A 1 88 ? 2.117 0.352 7.571 1.00 93.31 88 ARG A O 1
ATOM 712 N N . ILE A 1 89 ? -0.011 0.709 8.222 1.00 92.62 89 ILE A N 1
ATOM 713 C CA . ILE A 1 89 ? -0.179 1.986 7.533 1.00 92.62 89 ILE A CA 1
ATOM 714 C C . ILE A 1 89 ? 0.018 3.084 8.573 1.00 92.62 89 ILE A C 1
ATOM 716 O O . ILE A 1 89 ? -0.739 3.168 9.536 1.00 92.62 89 ILE A O 1
ATOM 720 N N . LEU A 1 90 ? 1.063 3.889 8.402 1.00 91.06 90 LEU A N 1
ATOM 721 C CA . LEU A 1 90 ? 1.369 5.003 9.301 1.00 91.06 90 LEU A CA 1
ATOM 722 C C . LEU A 1 90 ? 0.564 6.247 8.924 1.00 91.06 90 LEU A C 1
ATOM 724 O O . LEU A 1 90 ? 0.114 6.989 9.791 1.00 91.06 90 LEU A O 1
ATOM 728 N N . TYR A 1 91 ? 0.380 6.448 7.623 1.00 90.69 91 TYR A N 1
ATOM 729 C CA . TYR A 1 91 ? -0.387 7.538 7.039 1.00 90.69 91 TYR A CA 1
ATOM 730 C C . TYR A 1 91 ? -0.920 7.093 5.681 1.00 90.69 91 TYR A C 1
ATOM 732 O O . TYR A 1 91 ? -0.242 6.332 4.985 1.00 90.69 91 TYR A O 1
ATOM 740 N N . TYR A 1 92 ? -2.098 7.576 5.300 1.00 92.31 92 TYR A N 1
ATOM 741 C CA . TYR A 1 92 ? -2.617 7.414 3.951 1.00 92.31 92 TYR A CA 1
ATOM 742 C C . TYR A 1 92 ? -3.530 8.575 3.569 1.00 92.31 92 TYR A C 1
ATOM 744 O O . TYR A 1 92 ? -4.153 9.200 4.426 1.00 92.31 92 TYR A O 1
ATOM 752 N N . GLU A 1 93 ? -3.652 8.804 2.269 1.00 92.38 93 GLU A N 1
ATOM 753 C CA . GLU A 1 93 ? -4.625 9.722 1.687 1.00 92.38 93 GLU A CA 1
ATOM 754 C C . GLU A 1 93 ? -5.079 9.217 0.309 1.00 92.38 93 GLU A C 1
ATOM 756 O O . GLU A 1 93 ? -4.370 8.415 -0.309 1.00 92.38 93 GLU A O 1
ATOM 761 N N . PRO A 1 94 ? -6.264 9.630 -0.178 1.00 92.12 94 PRO A N 1
ATOM 762 C CA . PRO A 1 94 ? -6.728 9.262 -1.512 1.00 92.12 94 PRO A CA 1
ATOM 763 C C . PRO A 1 94 ? -5.717 9.659 -2.588 1.00 92.12 94 PRO A C 1
ATOM 765 O O . PRO A 1 94 ? -5.181 10.769 -2.579 1.00 92.12 94 PRO A O 1
ATOM 768 N N . PHE A 1 95 ? -5.466 8.759 -3.533 1.00 87.94 95 PHE A N 1
ATOM 769 C CA . PHE A 1 95 ? -4.553 9.026 -4.634 1.00 87.94 95 PHE A CA 1
ATOM 770 C C . PHE A 1 95 ? -5.242 9.893 -5.700 1.00 87.94 95 PHE A C 1
ATOM 772 O O . PHE A 1 95 ? -6.317 9.554 -6.190 1.00 87.94 95 PHE A O 1
ATOM 779 N N . THR A 1 96 ? -4.636 11.027 -6.063 1.00 83.06 96 THR A N 1
ATOM 780 C CA . THR A 1 96 ? -5.252 12.032 -6.960 1.00 83.06 96 THR A CA 1
ATOM 781 C C . THR A 1 96 ? -4.455 12.305 -8.239 1.00 83.06 96 THR A C 1
ATOM 783 O O . THR A 1 96 ? -4.895 13.075 -9.093 1.00 83.06 96 THR A O 1
ATOM 786 N N . ASP A 1 97 ? -3.300 11.660 -8.420 1.00 74.00 97 ASP A N 1
ATOM 787 C CA . ASP A 1 97 ? -2.385 11.935 -9.529 1.00 74.00 97 ASP A CA 1
ATOM 788 C C . ASP A 1 97 ? -2.604 11.000 -10.733 1.00 74.00 97 ASP A C 1
ATOM 790 O O . ASP A 1 97 ? -1.938 9.982 -10.912 1.00 74.00 97 ASP A O 1
ATOM 794 N N . ILE A 1 98 ? -3.534 11.382 -11.604 1.00 66.00 98 ILE A N 1
ATOM 795 C CA . ILE A 1 98 ? -3.942 10.625 -12.802 1.00 66.00 98 ILE A CA 1
ATOM 796 C C . ILE A 1 98 ? -3.138 10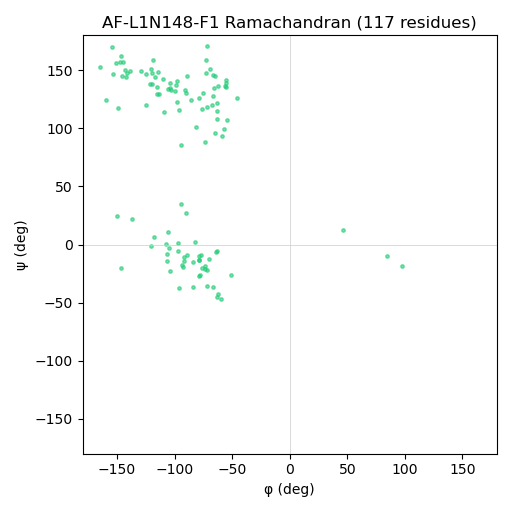.969 -14.072 1.00 66.00 98 ILE A C 1
ATOM 798 O O . ILE A 1 98 ? -3.644 10.843 -15.186 1.00 66.00 98 ILE A O 1
ATOM 802 N N . ARG A 1 99 ? -1.883 11.423 -13.952 1.00 60.59 99 ARG A N 1
ATOM 803 C CA . ARG A 1 99 ? -1.135 12.020 -15.081 1.00 60.59 99 ARG A CA 1
ATOM 804 C C . ARG A 1 99 ? -0.838 11.106 -16.294 1.00 60.59 99 ARG A C 1
ATOM 806 O O . ARG A 1 99 ? -0.347 11.623 -17.293 1.00 60.59 99 ARG A O 1
ATOM 813 N N . THR A 1 100 ? -1.132 9.800 -16.282 1.00 53.25 100 THR A N 1
ATOM 814 C CA . THR A 1 100 ? -0.836 8.872 -17.400 1.00 53.25 100 THR A CA 1
ATOM 815 C C . THR A 1 100 ? -1.843 7.715 -17.523 1.00 53.25 100 THR A C 1
ATOM 817 O O . THR A 1 100 ? -1.904 6.843 -16.666 1.00 53.25 100 THR A O 1
ATOM 820 N N . TRP A 1 101 ? -2.573 7.634 -18.638 1.00 52.44 101 TRP A N 1
ATOM 821 C CA . TRP A 1 101 ? -3.664 6.666 -18.875 1.00 52.44 101 TRP A CA 1
ATOM 822 C C . TRP A 1 101 ? -3.276 5.168 -18.907 1.00 52.44 101 TRP A C 1
ATOM 824 O O . TRP A 1 101 ? -4.159 4.320 -18.981 1.00 52.44 101 TRP A O 1
ATOM 834 N N . GLU A 1 102 ? -1.986 4.820 -18.857 1.00 57.31 102 GLU A N 1
ATOM 835 C CA . GLU A 1 102 ? -1.493 3.451 -19.100 1.00 57.31 102 GLU A CA 1
ATOM 836 C C . GLU A 1 102 ? -1.016 2.700 -17.843 1.00 57.31 102 GLU A C 1
ATOM 838 O O . GLU A 1 102 ? -0.574 1.555 -17.943 1.00 57.31 102 GLU A O 1
ATOM 843 N N . LYS A 1 103 ? -1.078 3.310 -16.651 1.00 66.00 103 LYS A N 1
ATOM 844 C CA . LYS A 1 103 ? -0.540 2.704 -15.420 1.00 66.00 103 LYS A CA 1
ATOM 845 C C . LYS A 1 103 ? -1.642 2.289 -14.451 1.00 66.00 103 LYS A C 1
ATOM 847 O O . LYS A 1 103 ? -2.641 2.981 -14.289 1.00 66.00 103 LYS A O 1
ATOM 852 N N . MET A 1 104 ? -1.435 1.152 -13.784 1.00 74.88 104 MET A N 1
ATOM 853 C CA . MET A 1 104 ? -2.253 0.745 -12.643 1.00 74.88 104 MET A CA 1
ATOM 854 C C . MET A 1 104 ? -2.074 1.779 -11.529 1.00 74.88 104 MET A C 1
ATOM 856 O O . MET A 1 104 ? -0.947 2.014 -11.094 1.00 74.88 104 MET A O 1
ATOM 860 N N . TYR A 1 105 ? -3.169 2.397 -11.090 1.00 84.12 105 TYR A N 1
ATOM 861 C CA . TYR A 1 105 ? -3.162 3.378 -10.011 1.00 84.12 105 TYR A CA 1
ATOM 862 C C . TYR A 1 105 ? -3.709 2.772 -8.724 1.00 84.12 105 TYR A C 1
ATOM 864 O O . TYR A 1 105 ? -4.690 2.028 -8.781 1.00 84.12 105 TYR A O 1
ATOM 872 N N . PRO A 1 106 ? -3.091 3.067 -7.572 1.00 91.31 106 PRO A N 1
ATOM 873 C CA . PRO A 1 106 ? -3.671 2.704 -6.294 1.00 91.31 106 PRO A CA 1
ATOM 874 C C . PRO A 1 106 ? -4.871 3.608 -5.978 1.00 91.31 106 PRO A C 1
ATOM 876 O O . PRO A 1 106 ? -4.961 4.731 -6.473 1.00 91.31 106 PRO A O 1
ATOM 879 N N . GLU A 1 107 ? -5.756 3.151 -5.100 1.00 93.25 107 GLU A N 1
ATOM 880 C CA . GLU A 1 107 ? -6.827 3.985 -4.538 1.00 93.25 107 GLU A CA 1
ATOM 881 C C . GLU A 1 107 ? -6.275 5.021 -3.548 1.00 93.25 107 GLU A C 1
ATOM 883 O O . GLU A 1 107 ? -6.753 6.155 -3.484 1.00 93.25 107 GLU A O 1
ATOM 888 N N . TYR A 1 108 ? -5.240 4.645 -2.792 1.00 93.12 108 TYR A N 1
ATOM 889 C CA . TYR A 1 108 ? -4.607 5.493 -1.784 1.00 93.12 108 TYR A CA 1
ATOM 890 C C . TYR A 1 108 ? -3.098 5.543 -1.973 1.00 93.12 108 TYR A C 1
ATOM 892 O O . TYR A 1 108 ? -2.485 4.549 -2.354 1.00 93.12 108 TYR A O 1
ATOM 900 N N . GLN A 1 109 ? -2.471 6.660 -1.618 1.00 91.81 109 GLN A N 1
ATOM 901 C CA . GLN A 1 109 ? -1.036 6.684 -1.340 1.00 91.81 109 GLN A CA 1
ATOM 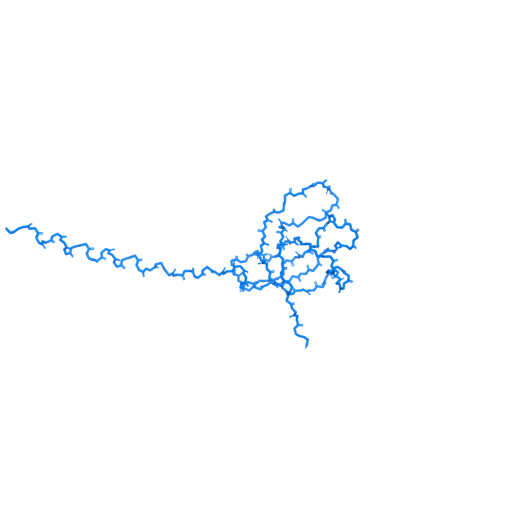902 C C . GLN A 1 109 ? -0.793 6.598 0.160 1.00 91.81 109 GLN A C 1
ATOM 904 O O . GLN A 1 109 ? -1.536 7.182 0.947 1.00 91.81 109 GLN A O 1
ATOM 909 N N . ALA A 1 110 ? 0.228 5.846 0.559 1.00 92.94 110 ALA A N 1
ATOM 910 C CA . ALA A 1 110 ? 0.469 5.515 1.950 1.00 92.94 110 ALA A CA 1
ATOM 911 C C . ALA A 1 110 ? 1.957 5.485 2.305 1.00 92.94 110 ALA A C 1
ATOM 913 O O . ALA A 1 110 ? 2.818 5.108 1.507 1.00 92.94 110 ALA A O 1
ATOM 914 N N . ILE A 1 111 ? 2.234 5.811 3.565 1.00 91.56 111 ILE A N 1
ATOM 915 C CA . ILE A 1 111 ? 3.500 5.510 4.228 1.00 91.56 111 ILE A CA 1
ATOM 916 C C . ILE A 1 111 ? 3.272 4.247 5.047 1.00 91.56 111 ILE A C 1
ATOM 918 O O . ILE A 1 111 ? 2.394 4.214 5.914 1.00 91.56 111 ILE A O 1
ATOM 922 N N . ILE A 1 112 ? 4.066 3.210 4.782 1.00 92.94 112 ILE A N 1
ATOM 923 C CA . ILE A 1 112 ? 3.917 1.916 5.444 1.00 92.94 112 ILE A CA 1
ATOM 924 C C . ILE A 1 112 ? 5.171 1.511 6.209 1.00 92.94 112 ILE A C 1
ATOM 926 O O . ILE A 1 112 ? 6.293 1.833 5.825 1.00 92.94 112 ILE A O 1
ATOM 930 N N . LEU A 1 113 ? 4.961 0.740 7.271 1.00 92.31 113 LEU A N 1
ATOM 931 C CA . LEU A 1 113 ? 6.007 0.023 7.987 1.00 92.31 113 LEU A CA 1
ATOM 932 C C . LEU A 1 113 ? 5.849 -1.471 7.716 1.00 92.31 113 LEU A C 1
ATOM 934 O O . LEU A 1 113 ? 4.864 -2.073 8.143 1.00 92.31 113 LEU A O 1
ATOM 938 N N . ILE A 1 114 ? 6.814 -2.074 7.024 1.00 92.31 114 ILE A N 1
ATOM 939 C CA . ILE A 1 114 ? 6.834 -3.522 6.790 1.00 92.31 114 ILE A CA 1
ATOM 940 C C . ILE A 1 114 ? 7.255 -4.218 8.080 1.00 92.31 114 ILE A C 1
ATOM 942 O O . ILE A 1 114 ? 8.261 -3.864 8.696 1.00 92.31 114 ILE A O 1
ATOM 946 N N . LEU A 1 115 ? 6.486 -5.223 8.476 1.00 91.06 115 LEU A N 1
ATOM 947 C CA . LEU A 1 115 ? 6.769 -6.033 9.647 1.00 91.06 115 LEU A CA 1
ATOM 948 C C . LEU A 1 115 ? 7.614 -7.229 9.216 1.00 91.06 115 LEU A C 1
ATOM 950 O O . LEU A 1 115 ? 7.307 -7.888 8.220 1.00 91.06 115 LEU A O 1
ATOM 954 N N . LYS A 1 116 ? 8.689 -7.506 9.956 1.00 82.75 116 LYS A N 1
ATOM 955 C CA . LYS A 1 116 ? 9.453 -8.738 9.760 1.00 82.75 116 LYS A CA 1
ATOM 956 C C . LYS A 1 116 ? 8.562 -9.908 10.160 1.00 82.75 116 LYS A C 1
ATOM 958 O O . LYS A 1 116 ? 7.992 -9.903 11.247 1.00 82.75 116 LYS A O 1
ATOM 963 N N . THR A 1 117 ? 8.426 -10.880 9.272 1.00 65.06 117 THR A N 1
ATOM 964 C CA . THR A 1 117 ? 7.925 -12.196 9.652 1.00 65.06 117 THR A CA 1
ATOM 965 C C . THR A 1 117 ? 9.090 -12.873 10.362 1.00 65.06 117 THR A C 1
ATOM 967 O O . THR A 1 117 ? 10.162 -12.981 9.771 1.00 65.06 117 THR A O 1
ATOM 970 N N . GLU A 1 118 ? 8.944 -13.187 11.648 1.00 49.38 118 GLU A N 1
ATOM 971 C CA . GLU A 1 118 ? 9.899 -14.074 12.314 1.00 49.38 118 GLU A CA 1
ATOM 972 C C . GLU A 1 118 ? 9.786 -15.434 11.609 1.00 49.38 118 GLU A C 1
ATOM 974 O O . GLU A 1 118 ? 8.696 -16.009 11.564 1.00 49.38 118 GLU A O 1
ATOM 979 N N . GLU A 1 119 ? 10.866 -15.848 10.940 1.00 38.34 119 GLU A N 1
ATOM 980 C CA . GLU A 1 119 ? 11.033 -17.198 10.381 1.00 38.34 119 GLU A CA 1
ATOM 981 C C . GLU A 1 119 ? 11.360 -18.202 11.487 1.00 38.34 119 GLU A C 1
ATOM 983 O O . GLU A 1 119 ? 12.152 -17.845 12.394 1.00 38.34 119 GLU A O 1
#

Nearest PDB structures (foldseek):
  7r81-assembly1_Y2  TM=3.477E-01  e=2.310E-01  Neurospora crassa
  6zj3-assembly1_SP  TM=3.464E-01  e=2.310E-01  Euglena gracilis
  6xa1-assembly1_SX  TM=4.229E-01  e=8.201E-01  Homo sapiens
  7qep-assembly1_D3  TM=4.255E-01  e=1.251E+00  Encephalitozoon cuniculi GB-M1
  5xyi-assembly1_X  TM=4.006E-01  e=3.936E+00  Trichomonas vaginalis

Mean predicted aligned error: 12.68 Å

Solvent-accessible surface area (backbone atoms only — not 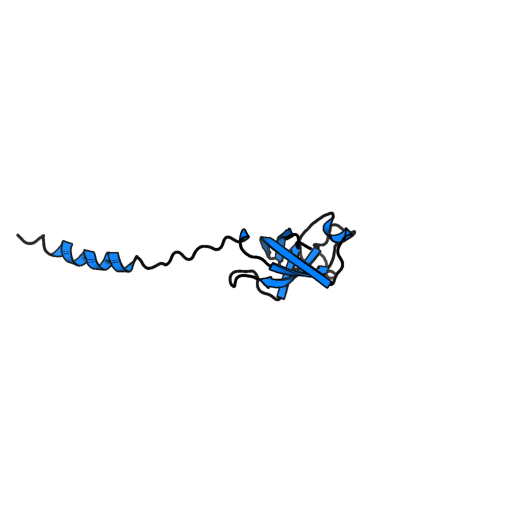comparable to full-atom values): 7451 Å² total; per-residue (Å²): 143,88,77,79,73,69,72,69,72,57,62,73,65,65,66,74,69,81,68,76,69,81,72,74,76,75,54,58,81,76,41,46,34,33,26,32,30,71,41,66,43,78,81,70,86,78,52,52,29,26,32,33,30,72,38,60,77,49,91,89,49,83,58,69,71,44,33,35,17,33,84,57,90,68,58,38,78,85,54,56,72,68,42,74,49,42,31,29,51,74,46,73,46,78,51,79,85,75,90,57,96,87,61,93,74,42,58,22,37,37,46,70,47,78,52,84,76,87,128

Foldseek 3Di:
DPDPPPVVVCVVVVVVPPPPDPPPPCQLQNKKWKWFFADDDQDDLPFFGKIATCDIPDPPDDDHRFIEGEDDHCPRVPDDGGDMFMKTFNDKDADDDPPDPPDDDGRIYTDMGTDDDDD

Secondary structure (DSSP, 8-state):
--SSSSGGGSTTTGGGGTT--------GGG--EEEEEEE--SS-SSS-EEEEEEEESSTTSSPTT-EEEE--TTTTTT--TT-EEEEEEEEEEE------TTS---SEEEEEEEPPP--

Sequence (119 aa):
MKQKRLLLLLLPLFLLFVSTGCEKDVHPTEIHYTGKILYLDRKDFRCHNIIEITGASNKKSLPVGSTIGFYSLDFAENKKVGNTLHFRILYYEPFTDIRTWEKMYPEYQAIILILKTEE